Protein AF-A0A9E0NFR0-F1 (afdb_monomer_lite)

Structure (mmCIF, N/CA/C/O backbone):
data_AF-A0A9E0NFR0-F1
#
_entry.id   AF-A0A9E0NFR0-F1
#
loop_
_atom_site.group_PDB
_atom_site.id
_atom_site.type_symbol
_atom_site.label_atom_id
_atom_site.label_alt_id
_atom_site.label_comp_id
_atom_site.label_asym_id
_atom_site.label_entity_id
_atom_site.label_seq_id
_atom_site.pdbx_PDB_ins_code
_atom_site.Cartn_x
_atom_site.Cartn_y
_atom_site.Cartn_z
_atom_site.occupancy
_atom_site.B_iso_or_equiv
_atom_site.auth_seq_id
_atom_site.auth_comp_id
_atom_site.auth_asym_id
_atom_site.auth_atom_id
_atom_site.pdbx_PDB_model_num
ATOM 1 N N . MET A 1 1 ? -39.150 6.591 11.169 1.00 52.72 1 MET A N 1
ATOM 2 C CA . MET A 1 1 ? -37.907 6.878 11.911 1.00 52.72 1 MET A CA 1
ATOM 3 C C . MET A 1 1 ? -37.187 5.548 12.052 1.00 52.72 1 MET A C 1
ATOM 5 O O . MET A 1 1 ? -37.730 4.664 12.696 1.00 52.72 1 MET A O 1
ATOM 9 N N . THR A 1 2 ? -36.100 5.324 11.317 1.00 57.34 2 THR A N 1
ATOM 10 C CA . THR A 1 2 ? -35.362 4.050 11.340 1.00 57.34 2 THR A CA 1
ATOM 11 C C . THR A 1 2 ? -34.515 3.970 12.606 1.00 57.34 2 THR A C 1
ATOM 13 O O . THR A 1 2 ? -33.731 4.881 12.864 1.00 57.34 2 THR A O 1
ATOM 16 N N . GLU A 1 3 ? -34.673 2.907 13.395 1.00 64.94 3 GLU A N 1
ATOM 17 C CA . GLU A 1 3 ? -33.789 2.631 14.530 1.00 64.94 3 GLU A CA 1
ATOM 18 C C . GLU A 1 3 ? -32.383 2.302 14.018 1.00 64.94 3 GLU A C 1
ATOM 20 O O . GLU A 1 3 ? -32.176 1.322 13.300 1.00 64.94 3 GLU A O 1
ATOM 25 N N . PHE A 1 4 ? -31.405 3.127 14.385 1.00 75.12 4 PHE A N 1
ATOM 26 C CA . PHE A 1 4 ? -29.998 2.836 14.142 1.00 75.12 4 PHE A CA 1
ATOM 27 C C . PHE A 1 4 ? -29.437 2.056 15.333 1.00 75.12 4 PHE A C 1
ATOM 29 O O . PHE A 1 4 ? -29.344 2.578 16.442 1.00 75.12 4 PHE A O 1
ATOM 36 N N . ILE A 1 5 ? -29.044 0.802 15.101 1.00 80.75 5 ILE A N 1
ATOM 37 C CA . ILE A 1 5 ? -28.389 -0.037 16.110 1.00 80.75 5 ILE A CA 1
ATOM 38 C C . ILE A 1 5 ? -26.879 0.189 16.017 1.00 80.75 5 ILE A C 1
ATOM 40 O O . ILE A 1 5 ? -26.219 -0.316 15.108 1.00 80.75 5 ILE A O 1
ATOM 44 N N . ILE A 1 6 ? -26.324 0.927 16.976 1.00 79.19 6 ILE A N 1
ATOM 45 C CA . ILE A 1 6 ? -24.878 1.129 17.097 1.00 79.19 6 ILE A CA 1
ATOM 46 C C . ILE A 1 6 ? -24.285 -0.080 17.829 1.00 79.19 6 ILE A C 1
ATOM 48 O O . ILE A 1 6 ? -24.624 -0.345 18.981 1.00 79.19 6 ILE A O 1
ATOM 52 N N . LYS A 1 7 ? -23.398 -0.831 17.167 1.00 76.88 7 LYS A N 1
ATOM 53 C CA . LYS A 1 7 ? -22.669 -1.957 17.772 1.00 76.88 7 LYS A CA 1
ATOM 54 C C . LYS A 1 7 ? -21.200 -1.594 17.927 1.00 76.88 7 LYS A C 1
ATOM 56 O O . LYS A 1 7 ? -20.543 -1.255 16.946 1.00 76.88 7 LYS A O 1
ATOM 61 N N . LYS A 1 8 ? -20.684 -1.696 19.153 1.00 71.44 8 LYS A N 1
ATOM 62 C CA . LYS A 1 8 ? -19.253 -1.541 19.421 1.00 71.44 8 LYS A CA 1
ATOM 63 C C . LYS A 1 8 ? -18.517 -2.800 18.965 1.00 71.44 8 LYS A C 1
ATOM 65 O O . LYS A 1 8 ? -18.941 -3.917 19.258 1.00 71.44 8 LYS A O 1
ATOM 70 N N . LEU A 1 9 ? -17.427 -2.604 18.237 1.00 73.69 9 LEU A N 1
ATOM 71 C CA . LEU A 1 9 ? -16.546 -3.681 17.812 1.00 73.69 9 LEU A CA 1
ATOM 72 C C . LEU A 1 9 ? -15.718 -4.178 19.006 1.00 73.69 9 LEU A C 1
ATOM 74 O O . LEU A 1 9 ? -15.398 -3.409 19.908 1.00 73.69 9 LEU A O 1
ATOM 78 N N . SER A 1 10 ? -15.364 -5.462 19.022 1.00 79.62 10 SER A N 1
ATOM 79 C CA . SER A 1 10 ? -14.573 -6.078 20.101 1.00 79.62 10 SER A CA 1
ATOM 80 C C . SER A 1 10 ? -13.091 -5.681 20.094 1.00 79.62 10 SER A C 1
ATOM 82 O O . SER A 1 10 ? -12.339 -6.119 20.959 1.00 79.62 10 SER A O 1
ATOM 84 N N . TYR A 1 11 ? -12.671 -4.860 19.132 1.00 70.25 11 TYR A N 1
ATOM 85 C CA . TYR A 1 11 ? -11.325 -4.319 19.011 1.00 70.25 11 TYR A CA 1
ATOM 86 C C . TYR A 1 11 ? -11.381 -2.842 18.623 1.00 70.25 11 TYR A C 1
ATOM 88 O O . TYR A 1 11 ? -12.276 -2.418 17.887 1.00 70.25 11 TYR A O 1
ATOM 96 N N . ASP A 1 12 ? -10.395 -2.078 19.083 1.00 69.50 12 ASP A N 1
ATOM 97 C CA . ASP A 1 12 ? -10.254 -0.677 18.712 1.00 69.50 12 ASP A CA 1
ATOM 98 C C . ASP A 1 12 ? -9.561 -0.571 17.346 1.00 69.50 12 ASP A C 1
ATOM 100 O O . ASP A 1 12 ? -8.505 -1.165 17.105 1.00 69.50 12 ASP A O 1
ATOM 104 N N . LEU A 1 13 ? -10.168 0.175 16.419 1.00 66.62 13 LEU A N 1
ATOM 105 C CA . LEU A 1 13 ? -9.503 0.546 15.173 1.00 66.62 13 LEU A CA 1
ATOM 106 C C . LEU A 1 13 ? -8.581 1.731 15.448 1.00 66.62 13 LEU A C 1
ATOM 108 O O . LEU A 1 13 ? -9.040 2.841 15.703 1.00 66.62 13 LEU A O 1
ATOM 112 N N . SER A 1 14 ? -7.272 1.505 15.350 1.00 72.00 14 SER A N 1
ATOM 113 C CA . SER A 1 14 ? -6.315 2.608 15.297 1.00 72.00 14 SER A CA 1
ATOM 114 C C . SER A 1 14 ? -6.441 3.357 13.965 1.00 72.00 14 SER A C 1
ATOM 116 O O . SER A 1 14 ? -6.850 2.784 12.952 1.00 72.00 14 SER A O 1
ATOM 118 N N . SER A 1 15 ? -6.011 4.621 13.926 1.00 69.38 15 SER A N 1
ATOM 119 C CA . SER A 1 15 ? -5.937 5.426 12.689 1.00 69.38 15 SER A CA 1
ATOM 120 C C . SER A 1 15 ? -5.129 4.734 11.566 1.00 69.38 15 SER A C 1
ATOM 122 O O . SER A 1 15 ? -5.333 4.998 10.385 1.00 69.38 15 SER A O 1
ATOM 124 N N . GLN A 1 16 ? -4.265 3.770 11.911 1.00 75.31 16 GLN A N 1
ATOM 125 C CA . GLN A 1 16 ? -3.431 3.012 10.970 1.00 75.31 16 GLN A CA 1
ATOM 126 C C . GLN A 1 16 ? -4.070 1.699 10.482 1.00 75.31 16 GLN A C 1
ATOM 128 O O . GLN A 1 16 ? -3.506 1.009 9.629 1.00 75.31 16 GLN A O 1
ATOM 133 N N . ALA A 1 17 ? -5.245 1.322 10.993 1.00 77.00 17 ALA A N 1
ATOM 134 C CA . ALA A 1 17 ? -5.903 0.068 10.628 1.00 77.00 17 ALA A CA 1
ATOM 135 C C . ALA A 1 17 ? -6.291 0.017 9.136 1.00 77.00 17 ALA A C 1
ATOM 137 O O . ALA A 1 17 ? -6.177 -1.036 8.501 1.00 77.00 17 ALA A O 1
ATOM 138 N N . GLY A 1 18 ? -6.668 1.162 8.552 1.00 76.56 18 GLY A N 1
ATOM 139 C CA . GLY A 1 18 ? -6.933 1.287 7.115 1.00 76.56 18 GLY A CA 1
ATOM 140 C C . GLY A 1 18 ? -5.697 0.979 6.264 1.00 76.56 18 GLY A C 1
ATOM 141 O O . GLY A 1 18 ? -5.782 0.226 5.292 1.00 76.56 18 GLY A O 1
ATOM 142 N N . LEU A 1 19 ? -4.524 1.460 6.688 1.00 83.56 19 LEU A N 1
ATOM 143 C CA . LEU A 1 19 ? -3.253 1.201 6.011 1.00 83.56 19 LEU A CA 1
ATOM 144 C C . LEU A 1 19 ? -2.889 -0.291 6.017 1.00 83.56 19 LEU A C 1
ATOM 146 O O . LEU A 1 19 ? -2.441 -0.824 5.000 1.00 83.56 19 LEU A O 1
ATOM 150 N N . ALA A 1 20 ? -3.116 -0.989 7.134 1.00 84.62 20 ALA A N 1
ATOM 151 C CA . ALA A 1 20 ? -2.850 -2.424 7.240 1.00 84.62 20 ALA A CA 1
ATOM 152 C C . ALA A 1 20 ? -3.739 -3.252 6.292 1.00 84.62 20 ALA A C 1
ATOM 154 O O . ALA A 1 20 ? -3.257 -4.161 5.606 1.00 84.62 20 ALA A O 1
ATOM 155 N N . LEU A 1 21 ? -5.028 -2.912 6.219 1.00 84.00 21 LEU A N 1
ATOM 156 C CA . LEU A 1 21 ? -5.996 -3.574 5.344 1.00 84.00 21 LEU A CA 1
ATOM 157 C C . LEU A 1 21 ? -5.634 -3.370 3.870 1.00 84.00 21 LEU A C 1
ATOM 159 O O . LEU A 1 21 ? -5.551 -4.332 3.106 1.00 84.00 21 LEU A O 1
ATOM 163 N N . VAL A 1 22 ? -5.337 -2.135 3.482 1.00 87.56 22 VAL A N 1
ATOM 164 C CA . VAL A 1 22 ? -4.934 -1.799 2.116 1.00 87.56 22 VAL A CA 1
ATOM 165 C C . VAL A 1 22 ? -3.601 -2.450 1.748 1.00 87.56 22 VAL A C 1
ATOM 167 O O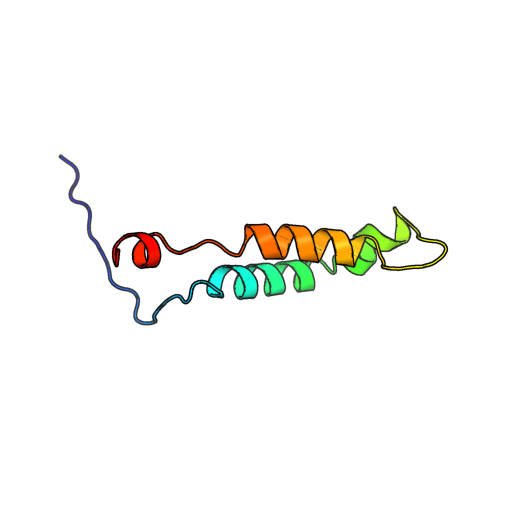 . VAL A 1 22 ? -3.487 -3.050 0.679 1.00 87.56 22 VAL A O 1
ATOM 170 N N . GLY A 1 23 ? -2.620 -2.446 2.652 1.00 88.38 23 GLY A N 1
ATOM 171 C CA . GLY A 1 23 ? -1.347 -3.141 2.454 1.00 88.38 23 GLY A CA 1
ATOM 172 C C . GLY A 1 23 ? -1.520 -4.632 2.137 1.00 88.38 23 GLY A C 1
ATOM 173 O O . GLY A 1 23 ? -0.803 -5.168 1.286 1.00 88.38 23 GLY A O 1
ATOM 174 N N . LYS A 1 24 ? -2.509 -5.297 2.752 1.00 88.81 24 LYS A N 1
ATOM 175 C CA . LYS A 1 24 ? -2.852 -6.698 2.457 1.00 88.81 24 LYS A CA 1
ATOM 176 C C . LYS A 1 24 ? -3.359 -6.877 1.020 1.00 88.81 24 LYS A C 1
ATOM 178 O O . LYS A 1 24 ? -2.905 -7.792 0.333 1.00 88.81 24 LYS A O 1
ATOM 183 N N . TYR A 1 25 ? -4.239 -5.997 0.541 1.00 87.75 25 TYR A N 1
ATOM 184 C CA . TYR A 1 25 ? -4.751 -6.057 -0.835 1.00 87.75 25 TYR A CA 1
ATOM 185 C C . TYR A 1 25 ? -3.676 -5.743 -1.878 1.00 87.75 25 TYR A C 1
ATOM 187 O O . TYR A 1 25 ? -3.566 -6.455 -2.877 1.00 87.75 25 TYR A O 1
ATOM 195 N N . LEU A 1 26 ? -2.822 -4.749 -1.622 1.00 88.44 26 LEU A N 1
ATOM 196 C CA . LEU A 1 26 ? -1.719 -4.402 -2.525 1.00 88.44 26 LEU A CA 1
ATOM 197 C C . LEU A 1 26 ? -0.714 -5.553 -2.689 1.00 88.44 26 LEU A C 1
ATOM 199 O O . LEU A 1 26 ? -0.149 -5.728 -3.771 1.00 88.44 26 LEU A O 1
ATOM 203 N N . ARG A 1 27 ? -0.509 -6.357 -1.635 1.00 88.06 27 ARG A N 1
ATOM 204 C CA . ARG A 1 27 ? 0.278 -7.599 -1.714 1.00 88.06 27 ARG A CA 1
ATOM 205 C C . ARG A 1 27 ? -0.431 -8.676 -2.532 1.00 88.06 27 ARG A C 1
ATOM 207 O O . ARG A 1 27 ? 0.221 -9.315 -3.346 1.00 88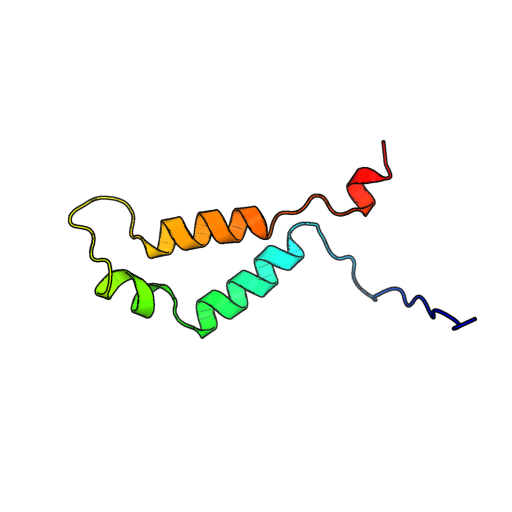.06 27 ARG A O 1
ATOM 214 N N . CYS A 1 28 ? -1.741 -8.849 -2.354 1.00 89.88 28 CYS A N 1
ATOM 215 C CA . CYS A 1 28 ? -2.524 -9.849 -3.089 1.00 89.88 28 CYS A CA 1
ATOM 216 C C . CYS A 1 28 ? -2.507 -9.614 -4.608 1.00 89.88 28 CYS A C 1
ATOM 218 O O . CYS A 1 28 ? -2.415 -10.565 -5.374 1.00 89.88 28 CYS A O 1
ATOM 220 N N . ILE A 1 29 ? -2.572 -8.352 -5.037 1.00 89.62 29 ILE A N 1
ATOM 221 C CA . ILE A 1 29 ? -2.573 -7.964 -6.459 1.00 89.62 29 ILE A CA 1
ATOM 222 C C . ILE A 1 29 ? -1.143 -7.938 -7.035 1.00 89.62 29 ILE A C 1
ATOM 224 O O . ILE A 1 29 ? -0.952 -7.817 -8.240 1.00 89.62 29 ILE A O 1
ATOM 228 N N . ASN A 1 30 ? -0.124 -8.072 -6.179 1.00 88.06 30 ASN A N 1
ATOM 229 C CA . ASN A 1 30 ? 1.287 -7.976 -6.538 1.00 88.06 30 ASN A CA 1
ATOM 230 C C . ASN A 1 30 ? 1.598 -6.713 -7.365 1.00 88.06 30 ASN A C 1
ATOM 232 O O . ASN A 1 30 ? 2.169 -6.772 -8.453 1.00 88.06 30 ASN A O 1
ATOM 236 N N . LEU A 1 31 ? 1.204 -5.550 -6.830 1.00 86.75 31 LEU A N 1
ATOM 237 C CA . LEU A 1 31 ? 1.193 -4.271 -7.550 1.00 86.75 31 LEU A CA 1
ATOM 238 C C . LEU A 1 31 ? 2.514 -3.929 -8.258 1.00 86.75 31 LEU A C 1
ATOM 240 O O . LEU A 1 31 ? 2.491 -3.387 -9.357 1.00 86.75 31 LEU A O 1
ATOM 244 N N . ASN A 1 32 ? 3.658 -4.268 -7.659 1.00 87.69 32 ASN A N 1
ATOM 245 C CA . ASN A 1 32 ? 4.972 -4.004 -8.255 1.00 87.69 32 ASN A CA 1
ATOM 246 C C . ASN A 1 32 ? 5.119 -4.683 -9.619 1.00 87.69 32 ASN A C 1
ATOM 248 O O . ASN A 1 32 ? 5.519 -4.046 -10.586 1.00 87.69 32 ASN A O 1
ATOM 252 N N . ALA A 1 33 ? 4.726 -5.956 -9.708 1.00 87.94 33 ALA A N 1
ATOM 253 C CA . ALA A 1 33 ? 4.807 -6.722 -10.945 1.00 87.94 33 ALA A CA 1
ATOM 254 C C . ALA A 1 33 ? 3.847 -6.199 -12.026 1.00 87.94 33 ALA A C 1
ATOM 256 O O . ALA A 1 33 ? 4.088 -6.425 -13.206 1.00 87.94 33 ALA A O 1
ATOM 257 N N . LEU A 1 34 ? 2.778 -5.497 -11.638 1.00 87.75 34 LEU A N 1
ATOM 258 C CA . LEU A 1 34 ? 1.830 -4.897 -12.572 1.00 87.75 34 LEU A CA 1
ATOM 259 C C . LEU A 1 34 ? 2.303 -3.527 -13.081 1.00 87.75 34 LEU A C 1
ATOM 261 O O . LEU A 1 34 ? 2.177 -3.232 -14.265 1.00 87.75 34 LEU A O 1
ATOM 265 N N . VAL A 1 35 ? 2.822 -2.679 -12.191 1.00 86.88 35 VAL A N 1
ATOM 266 C CA . VAL A 1 35 ? 3.096 -1.263 -12.489 1.00 86.88 35 VAL A CA 1
ATOM 267 C C . VAL A 1 35 ? 4.508 -1.044 -13.025 1.00 86.88 35 VAL A C 1
ATOM 269 O O . VAL A 1 35 ? 4.687 -0.276 -13.971 1.00 86.88 35 VAL A O 1
ATOM 272 N N . ASP A 1 36 ? 5.512 -1.716 -12.461 1.00 87.12 36 ASP A N 1
ATOM 273 C CA . ASP A 1 36 ? 6.915 -1.442 -12.793 1.00 87.12 36 ASP A CA 1
ATOM 274 C C . ASP A 1 36 ? 7.300 -1.831 -14.239 1.00 87.12 36 ASP A C 1
ATOM 276 O O . ASP A 1 36 ? 8.072 -1.089 -14.849 1.00 87.12 36 ASP A O 1
ATOM 280 N N . PRO A 1 37 ? 6.752 -2.904 -14.854 1.00 88.62 37 PRO A N 1
ATOM 281 C CA . PRO A 1 37 ? 7.015 -3.205 -16.265 1.00 88.62 37 PRO A CA 1
ATOM 282 C C . PRO A 1 37 ? 6.350 -2.230 -17.243 1.00 88.62 37 PRO A C 1
ATOM 284 O O . PRO A 1 37 ? 6.881 -1.996 -18.326 1.00 88.62 37 PRO A O 1
ATOM 287 N N . VAL A 1 38 ? 5.187 -1.678 -16.878 1.00 89.62 38 VAL A N 1
ATOM 288 C CA . VAL A 1 38 ? 4.435 -0.729 -17.719 1.00 89.62 38 VAL A CA 1
ATOM 289 C C . VAL A 1 38 ? 5.075 0.656 -17.671 1.00 89.62 38 VAL A C 1
ATOM 291 O O . VAL A 1 38 ? 5.126 1.353 -18.683 1.00 89.62 38 VAL A O 1
ATOM 294 N N . PHE A 1 39 ? 5.609 1.036 -16.510 1.00 85.69 39 PHE A N 1
ATOM 295 C CA . PHE A 1 39 ? 6.271 2.319 -16.298 1.00 85.69 39 PHE A CA 1
ATOM 296 C C . PHE A 1 39 ? 7.719 2.116 -15.828 1.00 85.69 39 PHE A C 1
ATOM 298 O O . PHE A 1 39 ? 8.034 2.415 -14.669 1.00 85.69 39 PHE A O 1
ATOM 305 N N . PRO A 1 40 ? 8.607 1.613 -16.707 1.00 82.00 40 PRO A N 1
ATOM 306 C CA . PRO A 1 40 ?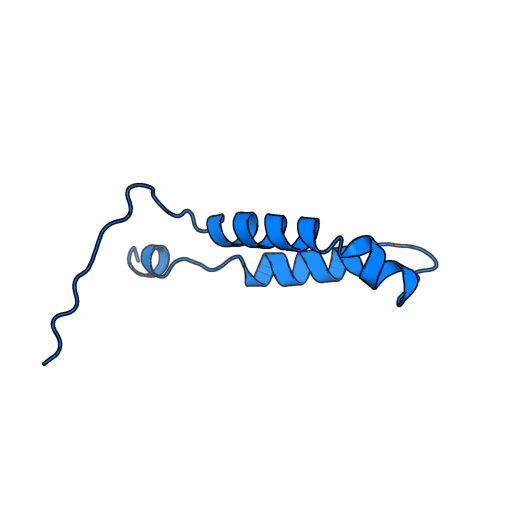 9.983 1.309 -16.351 1.00 82.00 40 PRO A CA 1
ATOM 307 C C . PRO A 1 40 ? 10.775 2.591 -16.086 1.00 82.00 40 PRO A C 1
ATOM 309 O O . PRO A 1 40 ? 10.737 3.548 -16.862 1.00 82.00 40 PRO A O 1
ATOM 312 N N . VAL A 1 41 ? 11.537 2.596 -14.994 1.00 84.88 41 VAL A N 1
ATOM 313 C CA . VAL A 1 41 ? 12.360 3.739 -14.582 1.00 84.88 41 VAL A CA 1
ATOM 314 C C . VAL A 1 41 ? 13.834 3.407 -14.817 1.00 84.88 41 VAL A C 1
ATOM 316 O O . VAL A 1 41 ? 14.302 2.345 -14.417 1.00 84.88 41 VAL A O 1
ATOM 319 N N . ARG A 1 42 ? 14.580 4.301 -15.484 1.00 76.81 42 ARG A N 1
ATOM 320 C CA . ARG A 1 42 ? 16.011 4.097 -15.801 1.00 76.81 42 ARG A CA 1
ATOM 321 C C . ARG A 1 42 ? 16.931 4.235 -14.581 1.00 7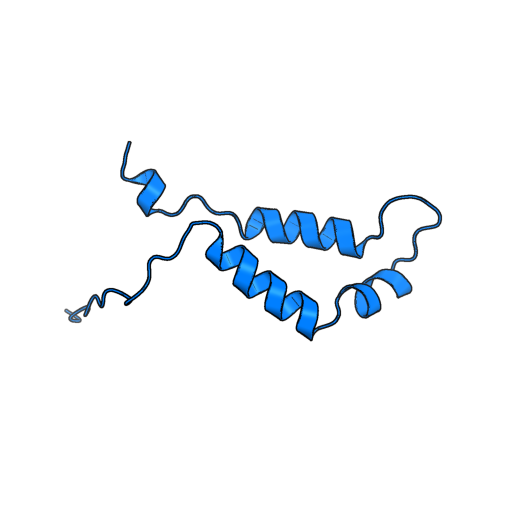6.81 42 ARG A C 1
ATOM 323 O O . ARG A 1 42 ? 17.967 3.582 -14.530 1.00 76.81 42 ARG A O 1
ATOM 330 N N . SER A 1 43 ? 16.571 5.084 -13.621 1.00 80.12 43 SER A N 1
ATOM 331 C CA . SER A 1 43 ? 17.230 5.224 -12.319 1.00 80.12 43 SER A CA 1
ATOM 332 C C . SER A 1 43 ? 16.272 5.881 -11.317 1.00 80.12 43 SER A C 1
ATOM 334 O O . SER A 1 43 ? 15.371 6.618 -11.715 1.00 80.12 43 SER A O 1
ATOM 336 N N . GLY A 1 44 ? 16.455 5.621 -10.021 1.00 84.44 44 GLY A N 1
ATOM 337 C CA . GLY A 1 44 ? 15.624 6.194 -8.956 1.00 84.44 44 GLY A CA 1
ATOM 338 C C . GLY A 1 44 ? 14.602 5.216 -8.371 1.00 84.44 44 GLY A C 1
ATOM 339 O O . GLY A 1 44 ? 14.820 4.006 -8.363 1.00 84.44 44 GLY A O 1
ATOM 340 N N . LEU A 1 45 ? 13.514 5.757 -7.816 1.00 86.19 45 LEU A N 1
ATOM 341 C CA . LEU A 1 45 ? 12.484 4.983 -7.119 1.00 86.19 45 LEU A CA 1
ATOM 342 C C . LEU A 1 45 ? 11.506 4.347 -8.129 1.00 86.19 45 LEU A C 1
ATOM 344 O O . LEU A 1 45 ? 11.069 5.046 -9.045 1.00 86.19 45 LEU A O 1
ATOM 348 N N . PRO A 1 46 ? 11.118 3.066 -7.975 1.00 87.56 46 PRO A N 1
ATOM 349 C CA . PRO A 1 46 ? 10.100 2.465 -8.831 1.00 87.56 46 PRO A CA 1
ATOM 350 C C . PRO A 1 46 ? 8.759 3.195 -8.690 1.00 87.56 46 PRO A C 1
ATOM 352 O O . PRO A 1 46 ? 8.368 3.612 -7.595 1.00 87.56 46 PRO A O 1
ATOM 355 N N . ASN A 1 47 ? 8.022 3.308 -9.795 1.00 88.31 47 ASN A N 1
ATOM 356 C CA . ASN A 1 47 ? 6.726 3.989 -9.818 1.00 88.31 47 ASN A CA 1
ATOM 357 C C . ASN A 1 47 ? 5.701 3.313 -8.896 1.00 88.31 47 ASN A C 1
ATOM 359 O O . ASN A 1 47 ? 4.874 3.996 -8.286 1.00 88.31 47 ASN A O 1
ATOM 363 N N . SER A 1 48 ? 5.803 1.994 -8.701 1.00 88.50 48 SER A N 1
ATOM 364 C CA . SER A 1 48 ? 5.000 1.272 -7.712 1.00 88.50 48 SER A CA 1
ATOM 365 C C . SER A 1 48 ? 5.194 1.783 -6.278 1.00 88.50 48 SER A C 1
ATOM 367 O O . SER A 1 48 ? 4.239 1.793 -5.499 1.00 88.50 48 SER A O 1
ATOM 369 N N . ALA A 1 49 ? 6.391 2.246 -5.909 1.00 88.25 49 ALA A N 1
ATOM 370 C CA . ALA A 1 49 ? 6.660 2.787 -4.579 1.00 88.25 49 ALA A CA 1
ATOM 371 C C . ALA A 1 49 ? 6.068 4.191 -4.388 1.00 88.25 49 ALA A C 1
ATOM 373 O O . ALA A 1 49 ? 5.521 4.465 -3.321 1.00 88.25 49 ALA A O 1
ATOM 374 N N . ILE A 1 50 ? 6.105 5.039 -5.422 1.00 90.12 50 ILE A N 1
ATOM 375 C CA . ILE A 1 50 ? 5.447 6.359 -5.418 1.00 90.12 50 ILE A CA 1
ATOM 376 C C . ILE A 1 50 ? 3.928 6.193 -5.303 1.00 90.12 50 ILE A C 1
ATOM 378 O O . ILE A 1 50 ? 3.270 6.864 -4.512 1.00 90.12 50 ILE A O 1
ATOM 382 N N . PHE A 1 51 ? 3.359 5.251 -6.055 1.00 89.50 51 PHE A N 1
ATOM 383 C CA . PHE A 1 51 ? 1.933 4.957 -5.973 1.00 89.50 51 PHE A CA 1
ATOM 384 C C . PHE A 1 51 ? 1.534 4.478 -4.572 1.00 89.50 51 PHE A C 1
ATOM 386 O O . PHE A 1 51 ? 0.565 4.964 -3.990 1.00 89.50 51 PHE A O 1
ATOM 393 N N . LYS A 1 52 ? 2.315 3.557 -3.993 1.00 90.25 52 LYS A N 1
ATOM 394 C CA . LYS A 1 52 ? 2.080 3.059 -2.633 1.00 90.25 52 LYS A CA 1
ATOM 395 C C . LYS A 1 52 ? 2.171 4.154 -1.582 1.00 90.25 52 LYS A C 1
ATOM 397 O O . LYS A 1 52 ? 1.360 4.129 -0.665 1.00 90.25 52 LYS A O 1
ATOM 402 N N . SER A 1 53 ? 3.124 5.081 -1.681 1.00 88.81 53 SER A N 1
ATOM 403 C CA . SER A 1 53 ? 3.257 6.158 -0.695 1.00 88.81 53 SER A CA 1
ATOM 404 C C . SER A 1 53 ? 2.080 7.129 -0.757 1.00 88.81 53 SER A C 1
ATOM 406 O O . SER A 1 53 ? 1.544 7.494 0.287 1.00 88.81 53 SER A O 1
ATOM 408 N N . TYR A 1 54 ? 1.613 7.472 -1.958 1.00 88.38 54 TYR A N 1
ATOM 409 C CA . TYR A 1 54 ? 0.442 8.332 -2.130 1.00 88.38 54 TYR A CA 1
ATOM 410 C C . TYR A 1 54 ? -0.835 7.666 -1.606 1.00 88.38 54 TYR A C 1
ATOM 412 O O . TYR A 1 54 ? -1.629 8.275 -0.892 1.00 88.38 54 TYR A O 1
ATOM 420 N N . LEU A 1 55 ? -1.007 6.380 -1.908 1.00 88.38 55 LEU A N 1
ATOM 421 C CA . LEU A 1 55 ? -2.154 5.606 -1.452 1.00 88.38 55 LEU A CA 1
ATOM 422 C C . LEU A 1 55 ? -2.109 5.398 0.071 1.00 88.38 55 LEU A C 1
ATOM 424 O O . LEU A 1 55 ? -3.128 5.547 0.740 1.00 88.38 55 LEU A O 1
ATOM 428 N N . ALA A 1 56 ? -0.928 5.138 0.637 1.00 87.12 56 AL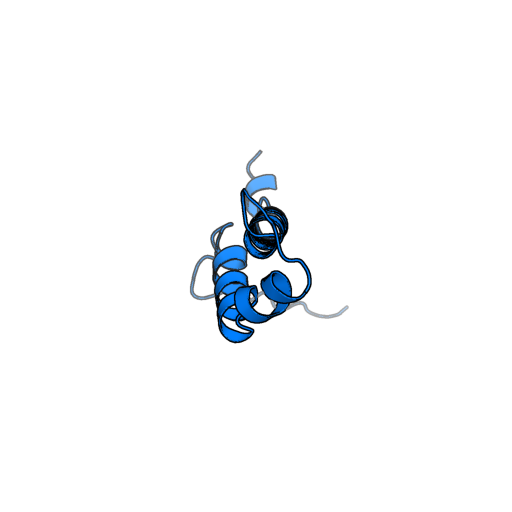A A N 1
ATOM 429 C CA . ALA A 1 56 ? -0.731 5.044 2.081 1.00 87.12 56 ALA A CA 1
ATOM 430 C C . ALA A 1 56 ? -1.093 6.350 2.800 1.00 87.12 56 ALA A C 1
ATOM 432 O O . ALA A 1 56 ? -1.768 6.298 3.826 1.00 87.12 56 ALA A O 1
ATOM 433 N N . LEU A 1 57 ? -0.713 7.499 2.233 1.00 84.25 57 LEU A N 1
ATOM 434 C CA . LEU A 1 57 ? -1.070 8.814 2.765 1.00 84.25 57 LEU A CA 1
ATOM 435 C C . LEU A 1 57 ? -2.591 9.028 2.778 1.00 84.25 57 LEU A C 1
ATOM 437 O O . LEU A 1 57 ? -3.132 9.488 3.775 1.00 84.25 57 LEU 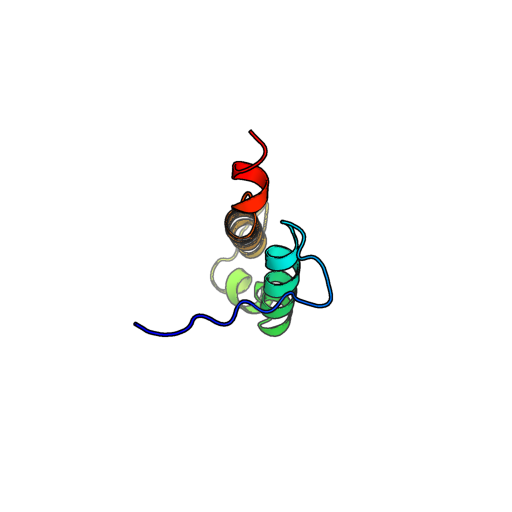A O 1
ATOM 441 N N . LEU A 1 58 ? -3.296 8.640 1.711 1.00 82.75 58 LEU A N 1
ATOM 442 C CA . LEU A 1 58 ? -4.763 8.724 1.653 1.00 82.75 58 LEU A CA 1
ATOM 443 C C . LEU A 1 58 ? -5.456 7.772 2.637 1.00 82.75 58 LEU A C 1
ATOM 445 O O . LEU A 1 58 ? -6.554 8.056 3.108 1.00 82.75 58 LEU A O 1
ATOM 449 N N . CYS A 1 59 ? -4.822 6.643 2.956 1.00 80.00 59 CYS A N 1
ATOM 450 C CA . CYS A 1 59 ? -5.325 5.696 3.954 1.00 80.00 59 CYS A CA 1
ATOM 451 C C . CYS A 1 59 ? -5.105 6.173 5.393 1.00 80.00 59 CYS A C 1
ATOM 453 O O . CYS A 1 59 ? -5.648 5.571 6.321 1.00 80.00 59 CYS A O 1
ATOM 455 N N . GLN A 1 60 ? -4.304 7.221 5.579 1.00 74.56 60 GLN A N 1
ATOM 456 C CA . GLN A 1 60 ? -4.018 7.819 6.867 1.00 74.56 60 GLN A CA 1
ATOM 457 C C . GLN A 1 60 ? -4.961 9.007 7.093 1.00 74.56 60 GLN A C 1
ATOM 459 O O . GLN A 1 60 ? -4.637 10.155 6.807 1.00 74.56 60 GLN A O 1
ATOM 464 N N . GLY A 1 61 ? -6.158 8.723 7.602 1.00 67.25 61 GLY A N 1
ATOM 465 C CA . GLY A 1 61 ? -7.082 9.746 8.091 1.00 67.25 61 GLY A CA 1
ATOM 466 C C . GLY A 1 61 ? -6.869 10.009 9.581 1.00 67.25 61 GLY A C 1
ATOM 467 O O . GLY A 1 61 ? -6.644 9.067 10.352 1.00 67.25 61 GLY A O 1
ATOM 468 N N . LYS A 1 62 ? -6.995 11.272 10.011 1.00 57.94 62 LYS A N 1
ATOM 469 C CA . LYS A 1 62 ? -7.411 11.536 11.396 1.00 57.94 62 LYS A CA 1
ATOM 470 C C . LYS A 1 62 ? -8.766 10.856 11.557 1.00 57.94 62 LYS A C 1
ATOM 472 O O . LYS A 1 62 ? -9.656 11.103 10.746 1.00 57.94 62 LYS A O 1
ATOM 477 N N . SER A 1 63 ? -8.894 9.936 12.508 1.00 59.25 63 SER A N 1
ATOM 478 C CA . SER A 1 63 ? -10.209 9.367 12.783 1.00 59.25 63 SER A CA 1
ATOM 479 C C . SER A 1 63 ? -11.109 10.507 13.261 1.00 59.25 63 SER A C 1
ATOM 481 O O . SER A 1 63 ? -10.640 11.392 13.974 1.00 59.25 63 SER A O 1
ATOM 483 N N . ASP A 1 64 ? -12.392 10.505 12.896 1.00 54.94 64 ASP A N 1
ATOM 484 C CA . ASP A 1 64 ? -13.341 11.508 13.406 1.00 54.94 64 ASP A CA 1
ATOM 485 C C . ASP A 1 64 ? -13.371 11.535 14.949 1.00 54.94 64 ASP A C 1
ATOM 487 O O . ASP A 1 64 ? -13.684 12.554 15.547 1.00 54.94 64 ASP A O 1
ATOM 491 N N . PHE A 1 65 ? -12.957 10.442 15.600 1.00 51.75 65 PHE A N 1
ATOM 492 C CA . PHE A 1 65 ? -12.737 10.364 17.046 1.00 51.75 65 PHE A CA 1
ATOM 493 C C . PHE A 1 65 ? -11.614 11.287 17.547 1.00 51.75 65 PHE A C 1
ATOM 495 O O . PHE A 1 65 ? -11.789 11.943 18.566 1.00 51.75 65 PHE A O 1
ATOM 502 N N . ASP A 1 66 ? -10.509 11.397 16.809 1.00 53.03 66 ASP A N 1
ATOM 503 C CA . ASP A 1 66 ? -9.376 12.283 17.124 1.00 53.03 66 ASP A CA 1
ATOM 504 C C . ASP A 1 66 ? -9.720 13.769 16.885 1.00 53.03 66 ASP A C 1
ATOM 506 O O . ASP A 1 66 ? -9.053 14.668 17.390 1.00 53.03 66 ASP A O 1
ATOM 510 N N . ALA A 1 67 ? -10.757 14.048 16.085 1.00 53.38 67 ALA A N 1
ATOM 511 C CA . ALA A 1 67 ? -11.260 15.399 15.830 1.00 53.38 67 ALA A CA 1
ATOM 512 C C . ALA A 1 67 ? -12.289 15.875 16.875 1.00 53.38 67 ALA A C 1
ATOM 514 O O . ALA A 1 67 ? -12.612 17.062 16.902 1.00 53.38 67 ALA A O 1
ATOM 515 N N . ILE A 1 68 ? -12.807 14.966 17.712 1.00 55.06 68 ILE A N 1
ATOM 516 C CA . ILE A 1 68 ? -13.785 15.267 18.769 1.00 55.06 68 ILE A CA 1
ATOM 517 C C . ILE A 1 68 ? -13.092 15.612 20.101 1.00 55.06 68 ILE A C 1
ATOM 519 O O . ILE A 1 68 ? -13.657 16.368 20.884 1.00 55.06 68 ILE A O 1
ATOM 523 N N . GLU A 1 69 ? -11.865 15.138 20.351 1.00 48.94 69 GLU A N 1
ATOM 524 C CA . GLU A 1 69 ? -11.068 15.480 21.549 1.00 48.94 69 GLU A CA 1
ATOM 525 C C . GLU A 1 69 ? -10.244 16.779 21.388 1.00 48.94 69 GLU A C 1
ATOM 527 O O . GLU A 1 69 ? -9.063 16.836 21.736 1.00 48.94 69 GLU A O 1
ATOM 532 N N . GLY A 1 70 ? -10.872 17.828 20.846 1.00 44.91 70 GLY A N 1
ATOM 533 C CA . GLY A 1 70 ? -10.352 19.204 20.846 1.00 44.91 70 GLY A CA 1
ATOM 534 C C . GLY A 1 70 ? -10.849 20.015 22.034 1.00 44.91 70 GLY A C 1
ATOM 535 O O . GLY A 1 70 ? -12.071 19.969 22.295 1.00 44.91 70 GLY A O 1
#

Secondary structure (DSSP, 8-state):
---------SS---TTHHHHHHHHHHHHTTHHHHHTTTS--SSSS-HHHHHHHHHHHHT-PPPTTTTT--

pLDDT: mean 78.04, std 12.5, range [44.91, 90.25]

Radius of gyration: 17.72 Å; chains: 1; bounding box: 55×29×39 Å

Sequence (70 aa):
MTEFIIKKLSYDLSSQAGLALVGKYLRCINLNALVDPVFPVRSGLPNSAIFKSYLALLCQGKSDFDAIEG

Foldseek 3Di:
DDDDDDDDDPDDDDLCNLVVVVVVVCVVVVQCVVQCVVPPDPDDDGPSVVVSVVVSVVSRDPPVVNVVVD